Protein AF-A0A431HQL6-F1 (afdb_monomer)

Nearest PDB structures (foldseek):
  7qzj-assembly1_B  TM=6.101E-01  e=5.232E+00  Streptomyces sp. HPH0547
  2pb0-assembly1_A  TM=6.463E-01  e=7.261E+00  Salmonella enterica subsp. enterica serovar Typhimurium str. LT2
  4jev-assembly1_B  TM=6.314E-01  e=7.261E+00  Salmonella enterica subsp. enterica serovar Typhimurium str. LT2
  4jew-assembly1_A  TM=6.197E-01  e=8.840E+00  Salmonella enterica subsp. enterica serovar Typhimurium str. LT2
  4jey-assembly1_A  TM=6.419E-01  e=9.439E+00  Salmonella enterica subsp. enterica serovar Typhimurium str. LT2

pLDDT: mean 79.02, std 18.22, range [35.41, 94.69]

Solvent-accessible surface area (backbone atoms only — not comparable to full-atom values): 4507 Å² total; per-residue (Å²): 135,85,80,77,80,77,83,76,73,84,78,48,57,72,43,62,52,55,54,33,37,30,35,74,90,69,51,73,44,76,45,96,54,87,48,94,65,72,61,52,51,67,59,46,40,54,54,49,51,53,51,50,50,52,34,55,78,66,64,69,68,74,92,73,78,78,81,87,124

Structure (mmCIF, N/CA/C/O backbone):
data_AF-A0A431HQL6-F1
#
_entry.id   AF-A0A431HQL6-F1
#
loop_
_atom_site.group_PDB
_atom_site.id
_atom_site.type_symbol
_atom_site.label_atom_id
_atom_site.label_alt_id
_atom_site.label_comp_id
_atom_site.label_asym_id
_atom_site.label_entity_id
_atom_site.label_seq_id
_atom_site.pdbx_PDB_ins_code
_atom_site.Cartn_x
_atom_site.Cartn_y
_atom_site.Cartn_z
_atom_site.occupancy
_atom_si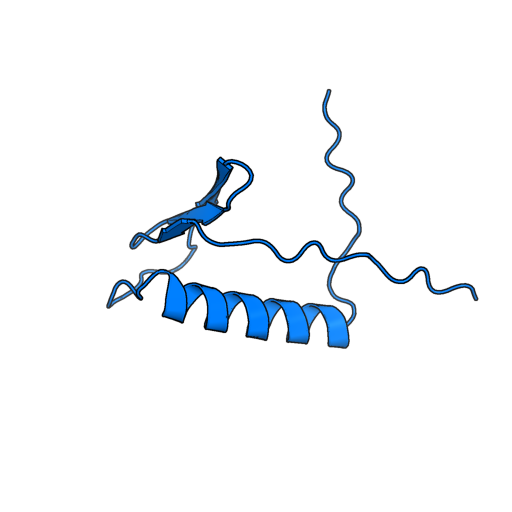te.B_iso_or_equiv
_atom_site.auth_seq_id
_atom_site.auth_comp_id
_atom_site.auth_asym_id
_atom_site.auth_atom_id
_atom_site.pdbx_PDB_model_num
ATOM 1 N N . MET A 1 1 ? 8.050 31.963 11.897 1.00 36.50 1 MET A N 1
ATOM 2 C CA . MET A 1 1 ? 8.011 30.866 10.907 1.00 36.50 1 MET A CA 1
ATOM 3 C C . MET A 1 1 ? 7.107 29.791 11.480 1.00 36.50 1 MET A C 1
ATOM 5 O O . MET A 1 1 ? 7.542 29.072 12.367 1.00 36.50 1 MET A O 1
ATOM 9 N N . ASN A 1 2 ? 5.841 29.754 11.064 1.00 40.88 2 ASN A N 1
ATOM 10 C CA . ASN A 1 2 ? 4.878 28.769 11.557 1.00 40.88 2 ASN A CA 1
ATOM 11 C C . ASN A 1 2 ? 4.947 27.561 10.627 1.00 40.88 2 ASN A C 1
ATOM 13 O O . ASN A 1 2 ? 4.437 27.616 9.512 1.00 40.88 2 ASN A O 1
ATOM 17 N N . GLN A 1 3 ? 5.652 26.517 11.053 1.00 42.22 3 GLN A N 1
ATOM 18 C CA . GLN A 1 3 ? 5.636 25.236 10.355 1.00 42.22 3 GLN A CA 1
ATOM 19 C C . GLN A 1 3 ? 4.284 24.597 10.681 1.00 42.22 3 GLN A C 1
ATOM 21 O O . GLN A 1 3 ? 4.058 24.214 11.825 1.00 42.22 3 GLN A O 1
ATOM 26 N N . LYS A 1 4 ? 3.353 24.588 9.719 1.00 47.16 4 LYS A N 1
ATOM 27 C CA . LYS A 1 4 ? 2.142 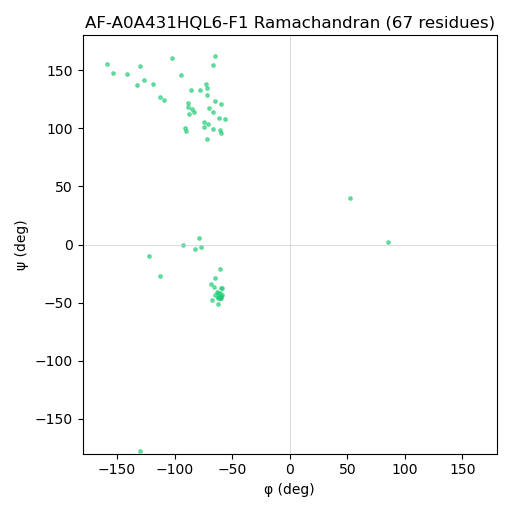23.772 9.830 1.00 47.16 4 LYS A CA 1
ATOM 28 C C . LYS A 1 4 ? 2.593 22.312 9.811 1.00 47.16 4 LYS A C 1
ATOM 30 O O . LYS A 1 4 ? 3.316 21.909 8.903 1.00 47.16 4 LYS A O 1
ATOM 35 N N . GLU A 1 5 ? 2.228 21.555 10.834 1.00 47.50 5 GLU A N 1
ATOM 36 C CA . GLU A 1 5 ? 2.365 20.102 10.824 1.00 47.50 5 GLU A CA 1
ATOM 37 C C . GLU A 1 5 ? 1.394 19.577 9.764 1.00 47.50 5 GLU A C 1
ATOM 39 O O . GLU A 1 5 ? 0.188 19.776 9.892 1.00 47.50 5 GLU A O 1
ATOM 44 N N . ILE A 1 6 ? 1.911 18.997 8.680 1.00 51.69 6 ILE A N 1
ATOM 45 C CA . ILE A 1 6 ? 1.071 18.401 7.637 1.00 51.69 6 ILE A CA 1
ATOM 46 C C . ILE A 1 6 ? 0.450 17.141 8.256 1.00 51.69 6 ILE A C 1
ATOM 48 O O . ILE A 1 6 ? 1.205 16.240 8.637 1.00 51.69 6 ILE A O 1
ATOM 52 N N . PRO A 1 7 ? -0.886 17.044 8.401 1.00 48.12 7 PRO A N 1
ATOM 53 C CA . PRO A 1 7 ? -1.517 15.827 8.882 1.00 48.12 7 PRO A CA 1
ATOM 54 C C . PRO A 1 7 ? -1.425 14.789 7.768 1.00 48.12 7 PRO A C 1
ATOM 56 O O . PRO A 1 7 ? -2.280 14.710 6.888 1.00 48.12 7 PRO A O 1
ATOM 59 N N . VAL A 1 8 ? -0.355 14.001 7.774 1.00 55.28 8 VAL A N 1
ATOM 60 C CA . VAL A 1 8 ? -0.234 12.881 6.850 1.00 55.28 8 VAL A CA 1
ATOM 61 C C . VAL A 1 8 ? -1.226 11.823 7.307 1.00 55.28 8 VAL A C 1
ATOM 63 O O . VAL A 1 8 ? -1.024 11.150 8.319 1.00 55.28 8 VAL A O 1
ATOM 66 N N . LYS A 1 9 ? -2.347 11.722 6.593 1.00 66.25 9 LYS A N 1
ATOM 67 C CA . LYS A 1 9 ? -3.320 10.658 6.810 1.00 66.25 9 LYS A CA 1
ATOM 68 C C . LYS A 1 9 ? -2.595 9.334 6.571 1.00 66.25 9 LYS A C 1
ATOM 70 O O . LYS A 1 9 ? -2.031 9.129 5.501 1.00 66.25 9 LYS A O 1
ATOM 75 N N . HIS A 1 10 ? -2.565 8.470 7.581 1.00 73.06 10 HIS A N 1
ATOM 76 C CA . HIS A 1 10 ? -2.017 7.127 7.434 1.00 73.06 10 HIS A CA 1
ATOM 77 C C . HIS A 1 10 ? -2.846 6.393 6.379 1.00 73.06 10 HIS A C 1
ATOM 79 O O . HIS A 1 10 ? -4.031 6.125 6.589 1.00 73.06 10 HIS A O 1
ATOM 85 N N . GLN A 1 11 ? -2.243 6.170 5.214 1.00 84.56 11 GLN A N 1
ATOM 86 C CA . GLN A 1 11 ? -2.931 5.583 4.081 1.00 84.56 11 GLN A CA 1
ATOM 87 C C . GLN A 1 11 ? -2.837 4.068 4.196 1.00 84.56 11 GLN A C 1
ATOM 89 O O . GLN A 1 11 ? -1.762 3.480 4.076 1.00 84.56 11 GLN A O 1
ATOM 94 N N . LYS A 1 12 ? -3.983 3.438 4.440 1.00 91.75 12 LYS A N 1
ATOM 95 C CA . LYS A 1 12 ? -4.064 1.986 4.512 1.00 91.75 12 LYS A CA 1
ATOM 96 C C . LYS A 1 12 ? -4.056 1.384 3.111 1.00 91.75 12 LYS A C 1
ATOM 98 O O . LYS A 1 12 ? -4.820 1.814 2.244 1.00 91.75 12 LYS A O 1
ATOM 103 N N . ILE A 1 13 ? -3.236 0.364 2.912 1.00 93.25 13 ILE A N 1
ATOM 104 C CA . ILE A 1 13 ? -3.167 -0.451 1.703 1.00 93.25 13 ILE A CA 1
ATOM 105 C C . ILE A 1 13 ? -4.211 -1.565 1.808 1.00 93.25 13 ILE A C 1
ATOM 107 O O . ILE A 1 13 ? -4.345 -2.218 2.844 1.00 93.25 13 ILE A O 1
ATOM 111 N N . VAL A 1 14 ? -4.988 -1.768 0.743 1.00 94.69 14 VAL A N 1
ATOM 112 C CA . VAL A 1 14 ? -6.060 -2.782 0.700 1.00 94.69 14 VAL A CA 1
ATOM 113 C C . VAL A 1 14 ? -5.772 -3.917 -0.275 1.00 94.69 14 VAL A C 1
ATOM 115 O O . VAL A 1 14 ? -6.238 -5.035 -0.059 1.00 94.69 14 VAL A O 1
ATOM 118 N N . SER A 1 15 ? -4.983 -3.667 -1.319 1.00 93.12 15 SER A N 1
ATOM 119 C CA . SER A 1 15 ? -4.534 -4.702 -2.250 1.00 93.12 15 SER A CA 1
ATOM 120 C C . SER A 1 15 ? -3.210 -4.332 -2.897 1.00 93.12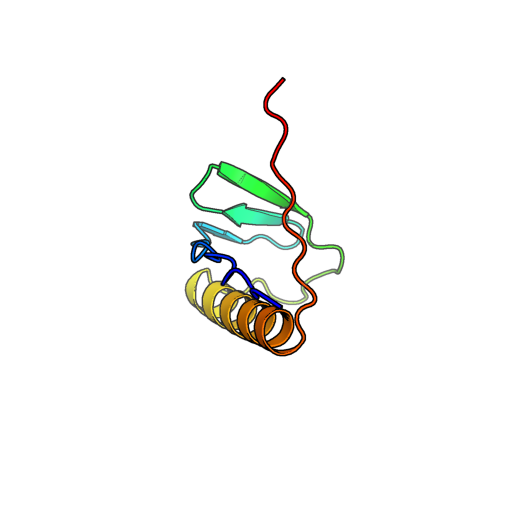 15 SER A C 1
ATOM 122 O O . SER A 1 15 ? -2.946 -3.161 -3.163 1.00 93.12 15 SER A O 1
ATOM 124 N N . VAL A 1 16 ? -2.401 -5.349 -3.182 1.00 92.31 16 VAL A N 1
ATOM 125 C CA . VAL A 1 16 ? -1.104 -5.218 -3.847 1.00 92.31 16 VAL A CA 1
ATOM 126 C C . VAL A 1 16 ? -1.027 -6.254 -4.955 1.00 92.31 16 VAL A C 1
ATOM 128 O O . VAL A 1 16 ? -1.439 -7.403 -4.790 1.00 92.31 16 VAL A O 1
ATOM 131 N N . SER A 1 17 ? -0.511 -5.836 -6.099 1.00 91.12 17 SER A N 1
ATOM 132 C CA . SER A 1 17 ? -0.223 -6.685 -7.246 1.00 91.12 17 SER A CA 1
ATOM 133 C C . SER A 1 17 ? 1.210 -6.433 -7.721 1.00 91.12 17 SER A C 1
ATOM 135 O O . SER A 1 17 ? 1.934 -5.632 -7.136 1.00 91.12 17 SER A O 1
ATOM 137 N N . LYS A 1 18 ? 1.631 -7.096 -8.802 1.00 89.38 18 LYS A N 1
ATOM 138 C CA . LYS A 1 18 ? 2.969 -6.884 -9.380 1.00 89.38 18 LYS A CA 1
ATOM 139 C C . LYS A 1 18 ? 3.180 -5.482 -9.944 1.00 89.38 18 LYS A C 1
ATOM 141 O O . LYS A 1 18 ? 4.312 -5.027 -10.000 1.00 89.38 18 LYS A O 1
ATOM 146 N N . THR A 1 19 ? 2.108 -4.837 -10.396 1.00 90.69 19 THR A N 1
ATOM 147 C CA . THR A 1 19 ? 2.178 -3.614 -11.207 1.00 90.69 19 THR A CA 1
ATOM 148 C C . THR A 1 19 ? 1.442 -2.439 -10.584 1.00 90.69 19 THR A C 1
ATOM 150 O O . THR A 1 19 ? 1.551 -1.327 -11.085 1.00 90.69 19 THR A O 1
ATOM 153 N N . GLU A 1 20 ? 0.668 -2.661 -9.526 1.00 93.38 20 GLU A N 1
ATOM 154 C CA . GLU A 1 20 ? -0.153 -1.634 -8.883 1.00 93.38 20 GLU A CA 1
ATOM 155 C C . GLU A 1 20 ? -0.513 -2.010 -7.444 1.00 93.38 20 GLU A C 1
ATOM 157 O O . GLU A 1 20 ? -0.577 -3.192 -7.092 1.00 93.38 20 GLU A O 1
ATOM 162 N N . PHE A 1 21 ? -0.798 -1.001 -6.628 1.00 93.00 21 PHE A N 1
ATOM 163 C CA . PHE A 1 21 ? -1.391 -1.156 -5.305 1.00 93.00 21 PHE A CA 1
ATOM 164 C C . PHE A 1 21 ? -2.593 -0.226 -5.147 1.00 93.00 21 PHE A C 1
ATOM 166 O O . PHE A 1 21 ? -2.681 0.820 -5.789 1.00 93.00 21 PHE A O 1
ATOM 173 N N . THR A 1 22 ? -3.529 -0.612 -4.289 1.00 93.25 22 THR A N 1
ATOM 174 C CA . THR A 1 22 ? -4.750 0.150 -4.015 1.00 93.25 22 THR A CA 1
ATOM 175 C C . THR A 1 22 ? -4.792 0.541 -2.552 1.00 93.25 22 THR A C 1
ATOM 177 O O . THR A 1 22 ? -4.488 -0.263 -1.664 1.00 93.25 22 THR A O 1
ATOM 180 N N . THR A 1 23 ? -5.200 1.774 -2.306 1.00 91.69 23 THR A N 1
ATOM 181 C CA . THR A 1 23 ? -5.341 2.374 -0.984 1.00 91.69 23 THR A CA 1
ATOM 182 C C . THR A 1 23 ? -6.811 2.400 -0.546 1.00 91.69 23 THR A C 1
ATOM 184 O O . THR A 1 23 ? -7.725 2.251 -1.356 1.00 91.69 23 THR A O 1
ATOM 187 N N . GLU A 1 24 ? -7.077 2.543 0.755 1.00 91.19 24 GLU A N 1
ATOM 188 C CA . GLU A 1 24 ? -8.441 2.473 1.321 1.00 91.19 24 GLU A CA 1
ATOM 189 C C . GLU A 1 24 ? -9.426 3.529 0.796 1.00 91.19 24 GLU A C 1
ATOM 191 O O . GLU A 1 24 ? -10.636 3.340 0.883 1.00 91.19 24 GLU A O 1
ATOM 196 N N . ASP A 1 25 ? -8.921 4.636 0.255 1.00 85.81 25 ASP A N 1
ATOM 197 C CA . ASP A 1 25 ? -9.703 5.685 -0.404 1.00 85.81 25 ASP A CA 1
ATOM 198 C C . ASP A 1 25 ? -10.142 5.286 -1.827 1.00 85.81 25 ASP A C 1
ATOM 200 O O . ASP A 1 25 ? -10.863 6.034 -2.484 1.00 85.81 25 ASP A O 1
ATOM 204 N N . GLY A 1 26 ? -9.744 4.097 -2.288 1.00 87.81 26 GLY A N 1
ATOM 205 C CA . GLY A 1 26 ? -10.017 3.576 -3.623 1.00 87.81 26 GLY A CA 1
ATOM 206 C C . GLY A 1 26 ? -9.010 4.030 -4.677 1.00 87.81 26 GLY A C 1
ATOM 207 O O . GLY A 1 26 ? -9.167 3.666 -5.843 1.00 87.81 26 GLY A O 1
ATOM 208 N N . THR A 1 27 ? -7.982 4.796 -4.299 1.00 89.44 27 THR A N 1
ATOM 209 C CA . THR A 1 27 ? -6.947 5.244 -5.234 1.00 89.44 27 THR A CA 1
ATOM 210 C C . THR A 1 27 ? -6.054 4.069 -5.635 1.00 89.44 27 THR A C 1
ATOM 212 O O . THR A 1 27 ? -5.638 3.260 -4.806 1.00 89.44 27 THR A O 1
ATOM 215 N N . VAL A 1 28 ? -5.772 3.950 -6.934 1.00 92.19 28 VAL A N 1
ATOM 216 C CA . VAL A 1 28 ? -4.894 2.915 -7.495 1.00 92.19 28 VAL A CA 1
ATOM 217 C C . VAL A 1 28 ? -3.604 3.569 -7.966 1.00 92.19 28 VAL A C 1
ATOM 219 O O . VAL A 1 28 ? -3.624 4.493 -8.780 1.00 92.19 28 VAL A O 1
ATOM 222 N N . HIS A 1 29 ? -2.481 3.081 -7.456 1.00 90.00 29 HIS A N 1
ATOM 223 C CA . HIS A 1 29 ? -1.153 3.589 -7.755 1.00 90.00 29 HIS A CA 1
ATOM 224 C C . HIS A 1 29 ? -0.349 2.552 -8.544 1.00 90.00 29 HIS A C 1
ATOM 226 O O . HIS A 1 29 ? -0.211 1.418 -8.080 1.00 90.00 29 HIS A O 1
ATOM 232 N N . PRO A 1 30 ? 0.230 2.915 -9.702 1.00 92.56 30 PRO A N 1
ATOM 233 C CA . PRO A 1 30 ? 1.102 2.016 -10.444 1.00 92.56 30 PRO A CA 1
ATOM 234 C C . PRO A 1 30 ? 2.452 1.848 -9.732 1.00 92.56 30 PRO A C 1
ATOM 236 O O . PRO A 1 30 ? 3.057 2.817 -9.267 1.00 92.56 30 PRO A O 1
ATOM 239 N N . ILE A 1 31 ? 2.955 0.618 -9.695 1.00 88.38 31 ILE A N 1
ATOM 240 C CA . ILE A 1 31 ? 4.317 0.291 -9.279 1.00 88.38 31 ILE A CA 1
ATOM 241 C C . ILE A 1 31 ? 5.210 0.462 -10.509 1.00 88.38 31 ILE A C 1
ATOM 243 O O . ILE A 1 31 ? 5.040 -0.209 -11.523 1.00 88.38 31 ILE A O 1
ATOM 247 N N . LEU A 1 32 ? 6.154 1.401 -10.432 1.00 85.69 32 LEU A N 1
ATOM 248 C CA . LEU A 1 32 ? 7.024 1.775 -11.558 1.00 85.69 32 LEU A CA 1
ATOM 249 C C . LEU A 1 32 ? 8.188 0.796 -11.792 1.00 85.69 32 LEU A C 1
ATOM 251 O O . LEU A 1 32 ? 9.072 1.065 -12.604 1.00 85.69 32 LEU A O 1
ATOM 255 N N . PHE A 1 33 ? 8.215 -0.310 -11.059 1.00 83.06 33 PHE A N 1
ATOM 256 C CA . PHE A 1 33 ? 9.25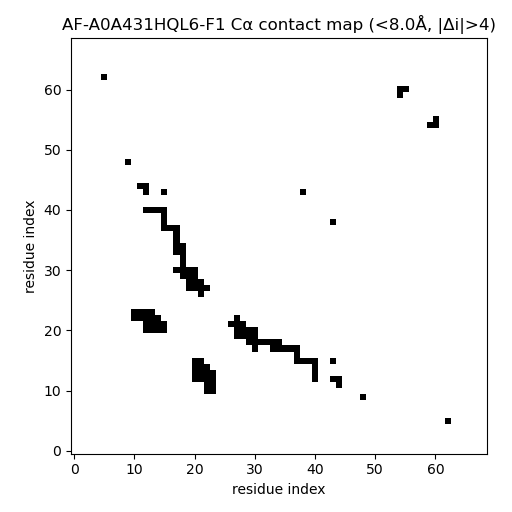4 -1.327 -11.096 1.00 83.06 33 PHE A CA 1
ATOM 257 C C . PHE A 1 33 ? 8.620 -2.712 -1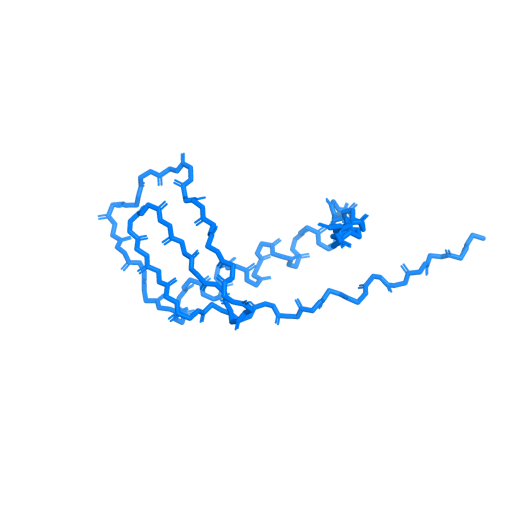0.972 1.00 83.06 33 PHE A C 1
ATOM 259 O O . PHE A 1 33 ? 7.605 -2.876 -10.300 1.00 83.06 33 PHE A O 1
ATOM 266 N N . ASP A 1 34 ? 9.216 -3.708 -11.624 1.00 81.12 34 ASP A N 1
ATOM 267 C CA . ASP A 1 34 ? 8.745 -5.085 -11.517 1.00 81.12 34 ASP A CA 1
ATOM 268 C C . ASP A 1 34 ? 9.074 -5.655 -10.134 1.00 81.12 34 ASP A C 1
ATOM 270 O O . ASP A 1 34 ? 10.216 -5.601 -9.671 1.00 81.12 34 ASP A O 1
ATOM 274 N N . LEU A 1 35 ? 8.057 -6.219 -9.487 1.00 83.19 35 LEU A N 1
ATOM 275 C CA . LEU A 1 35 ? 8.213 -7.009 -8.274 1.00 83.19 35 LEU A CA 1
ATOM 276 C C . LEU A 1 35 ? 8.453 -8.478 -8.641 1.00 83.19 35 LEU A C 1
ATOM 278 O O . LEU A 1 35 ? 7.583 -9.127 -9.234 1.00 83.19 35 LEU A O 1
ATOM 282 N N . ASP A 1 36 ? 9.613 -9.011 -8.248 1.00 84.62 36 ASP A N 1
ATOM 283 C CA . ASP A 1 36 ? 9.935 -10.435 -8.409 1.00 84.62 36 ASP A CA 1
ATOM 284 C C . ASP A 1 36 ? 8.939 -11.319 -7.634 1.00 84.62 36 ASP A C 1
ATOM 286 O O . ASP A 1 36 ? 8.416 -12.307 -8.161 1.00 84.62 36 ASP A O 1
ATOM 290 N N . GLU A 1 37 ? 8.596 -10.902 -6.413 1.00 87.88 37 GLU A N 1
ATOM 291 C CA . GLU A 1 37 ? 7.586 -11.520 -5.555 1.00 87.88 37 GLU A CA 1
ATOM 292 C C . GLU A 1 37 ? 6.564 -10.474 -5.105 1.00 87.88 37 GLU A C 1
ATOM 294 O O . GLU A 1 37 ? 6.910 -9.325 -4.835 1.00 87.88 37 GLU A O 1
ATOM 299 N N . ILE A 1 38 ? 5.288 -10.866 -5.044 1.00 90.12 38 ILE A N 1
ATOM 300 C CA . ILE A 1 38 ? 4.219 -9.977 -4.579 1.00 90.12 38 ILE A CA 1
ATOM 301 C C . ILE A 1 38 ? 4.209 -10.045 -3.048 1.00 90.12 38 ILE A C 1
ATOM 303 O O . ILE A 1 38 ? 3.883 -11.114 -2.522 1.00 90.12 38 ILE A O 1
ATOM 307 N N . PRO A 1 39 ? 4.539 -8.952 -2.337 1.00 89.56 39 PRO A N 1
ATOM 308 C CA . PRO A 1 39 ? 4.439 -8.930 -0.888 1.00 89.56 39 PRO A CA 1
ATOM 309 C C . PRO A 1 39 ? 2.973 -9.022 -0.469 1.00 89.56 39 PRO A C 1
ATOM 311 O O . PRO A 1 39 ? 2.055 -8.636 -1.203 1.00 89.56 39 PRO A O 1
ATOM 314 N N . THR A 1 40 ? 2.737 -9.521 0.735 1.00 94.19 40 THR A N 1
ATOM 315 C CA . THR A 1 40 ? 1.413 -9.442 1.348 1.00 94.19 40 THR A CA 1
ATOM 316 C C . THR A 1 40 ? 1.030 -7.984 1.612 1.00 94.19 40 THR A C 1
ATOM 318 O O . THR A 1 40 ? 1.870 -7.084 1.645 1.00 94.19 40 THR A O 1
ATOM 321 N N . VAL A 1 41 ? -0.265 -7.736 1.819 1.00 93.94 41 VAL A N 1
ATOM 322 C CA . VAL A 1 41 ? -0.761 -6.391 2.151 1.00 93.94 41 VAL A CA 1
ATOM 323 C C . VAL A 1 41 ? -0.108 -5.857 3.431 1.00 93.94 41 VAL A C 1
ATOM 325 O O . VAL A 1 41 ? 0.201 -4.674 3.495 1.00 93.94 41 VAL A O 1
ATOM 328 N N . GLU A 1 42 ? 0.135 -6.721 4.421 1.00 92.69 42 GLU A N 1
ATOM 329 C CA . GLU A 1 42 ? 0.778 -6.346 5.686 1.00 92.69 42 GLU A CA 1
ATOM 330 C C . GLU A 1 42 ? 2.247 -5.959 5.476 1.00 92.69 42 GLU A C 1
ATOM 332 O O . GLU A 1 42 ? 2.658 -4.882 5.897 1.00 92.69 42 GLU A O 1
ATOM 337 N N . GLU A 1 43 ? 3.015 -6.764 4.739 1.00 92.56 43 GLU A N 1
ATOM 338 C CA . GLU A 1 43 ? 4.418 -6.453 4.422 1.00 92.56 43 GLU A CA 1
ATOM 339 C C . GLU A 1 43 ? 4.547 -5.168 3.598 1.00 92.56 43 GLU A C 1
ATOM 341 O O . GLU A 1 43 ? 5.419 -4.336 3.844 1.00 92.56 43 GLU A O 1
ATOM 346 N N . PHE A 1 44 ? 3.660 -4.971 2.620 1.00 92.31 44 PHE A N 1
ATOM 347 C CA . PHE A 1 44 ? 3.674 -3.753 1.818 1.00 92.31 44 PHE A CA 1
ATOM 348 C C . PHE A 1 44 ? 3.261 -2.523 2.633 1.00 92.31 44 PHE A C 1
ATOM 350 O O . PHE A 1 44 ? 3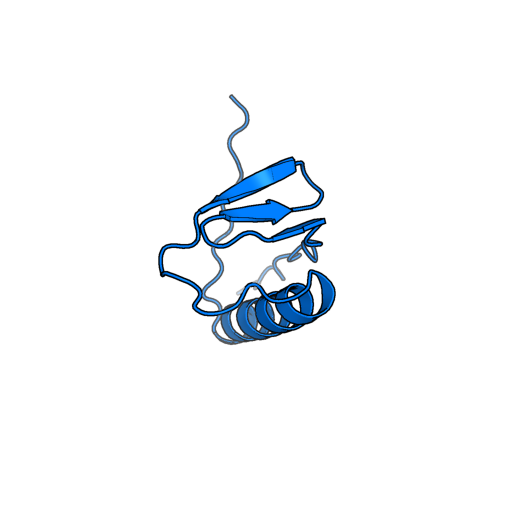.798 -1.441 2.401 1.00 92.31 44 PHE A O 1
ATOM 357 N N . GLN A 1 45 ? 2.341 -2.673 3.592 1.00 93.12 45 GLN A N 1
ATOM 358 C CA . GLN A 1 45 ? 1.974 -1.597 4.513 1.00 93.12 45 GLN A CA 1
ATOM 359 C C . GLN A 1 45 ? 3.184 -1.147 5.335 1.00 93.12 45 GLN A C 1
ATOM 361 O O . GLN A 1 45 ? 3.428 0.053 5.420 1.00 93.12 45 GLN A O 1
ATOM 366 N N . GLU A 1 46 ? 3.972 -2.081 5.876 1.00 93.44 46 GLU A N 1
ATOM 367 C CA . GLU A 1 46 ? 5.192 -1.750 6.626 1.00 93.44 46 GLU A CA 1
ATOM 368 C C . GLU A 1 46 ? 6.202 -0.990 5.754 1.00 93.44 46 GLU A C 1
ATOM 370 O O . GLU A 1 46 ? 6.709 0.057 6.158 1.00 93.44 46 GLU A O 1
ATOM 375 N N . ILE A 1 47 ? 6.434 -1.456 4.520 1.00 91.00 47 ILE A N 1
ATOM 376 C CA . ILE A 1 47 ? 7.321 -0.781 3.556 1.00 91.00 47 ILE A CA 1
ATOM 377 C C . ILE A 1 47 ? 6.823 0.638 3.252 1.00 91.00 47 ILE A C 1
ATOM 379 O O . ILE A 1 47 ? 7.609 1.590 3.234 1.00 91.00 47 ILE A O 1
ATOM 383 N N . TYR A 1 48 ? 5.520 0.784 3.006 1.00 90.44 48 TYR A N 1
ATOM 384 C CA . TYR A 1 48 ? 4.898 2.071 2.717 1.00 90.44 48 TYR A CA 1
ATOM 385 C C . TYR A 1 48 ? 5.035 3.038 3.897 1.00 90.44 48 TYR A C 1
ATOM 387 O O . TYR A 1 48 ? 5.435 4.187 3.703 1.00 90.44 48 TYR A O 1
ATOM 395 N N . ASP A 1 49 ? 4.754 2.575 5.115 1.00 90.44 49 ASP A N 1
ATOM 396 C CA . ASP A 1 49 ? 4.846 3.378 6.335 1.00 90.44 49 ASP A CA 1
ATOM 397 C C . ASP A 1 49 ? 6.282 3.832 6.615 1.00 90.44 49 ASP A C 1
ATOM 399 O O . ASP A 1 49 ? 6.508 4.998 6.959 1.00 90.44 49 ASP A O 1
ATOM 403 N N . ASP A 1 50 ? 7.263 2.952 6.409 1.00 90.69 50 ASP A N 1
ATOM 404 C CA . ASP A 1 50 ? 8.681 3.278 6.558 1.00 90.69 50 ASP A CA 1
ATOM 405 C C . ASP A 1 50 ? 9.120 4.357 5.562 1.00 90.69 50 ASP A C 1
ATOM 407 O O . ASP A 1 50 ? 9.778 5.335 5.937 1.00 90.69 50 ASP A O 1
ATOM 411 N N . TRP A 1 51 ? 8.728 4.237 4.291 1.00 89.06 51 TRP A N 1
ATOM 412 C CA . TRP A 1 51 ? 9.024 5.258 3.282 1.00 89.06 51 TRP A CA 1
ATOM 413 C C . TRP A 1 51 ? 8.324 6.576 3.580 1.00 89.06 51 TRP A C 1
ATOM 415 O O . TRP A 1 51 ? 8.947 7.638 3.493 1.00 89.06 51 TRP A O 1
ATOM 425 N N . LEU A 1 52 ? 7.054 6.519 3.977 1.00 86.81 52 LEU A N 1
ATOM 426 C CA . LEU A 1 52 ? 6.277 7.696 4.338 1.00 86.81 52 LEU A CA 1
ATOM 427 C C . LEU A 1 52 ? 6.934 8.445 5.497 1.00 86.81 52 LEU A C 1
ATOM 429 O O . LEU A 1 52 ? 7.089 9.666 5.430 1.00 86.81 52 LEU A O 1
ATOM 433 N N . LYS A 1 53 ? 7.397 7.720 6.519 1.00 86.75 53 LYS A N 1
ATOM 434 C CA . LYS A 1 53 ? 8.155 8.283 7.638 1.00 86.75 53 LYS A CA 1
ATOM 435 C C . LYS A 1 53 ? 9.449 8.948 7.173 1.00 86.75 53 LYS A C 1
ATOM 437 O O . LYS A 1 53 ? 9.725 10.078 7.574 1.00 86.75 53 LYS A O 1
ATOM 442 N N . VAL A 1 54 ? 10.225 8.307 6.297 1.00 89.00 54 VAL A N 1
ATOM 443 C CA . VAL A 1 54 ? 11.443 8.920 5.733 1.00 89.00 54 VAL A CA 1
ATOM 444 C C . VAL A 1 54 ? 11.105 10.206 4.973 1.00 89.00 54 VAL A C 1
ATOM 446 O O . VAL A 1 54 ? 11.780 11.222 5.152 1.00 89.00 54 VAL A O 1
ATOM 449 N N . PHE A 1 55 ? 10.049 10.212 4.160 1.00 85.94 55 PHE A N 1
ATOM 450 C CA . PHE A 1 55 ? 9.630 11.408 3.424 1.00 85.94 55 PHE A CA 1
ATOM 451 C C . PHE A 1 55 ? 9.140 12.529 4.344 1.00 85.94 55 PHE A C 1
ATOM 453 O O . PHE A 1 55 ? 9.459 13.694 4.093 1.00 85.94 55 PHE A O 1
ATO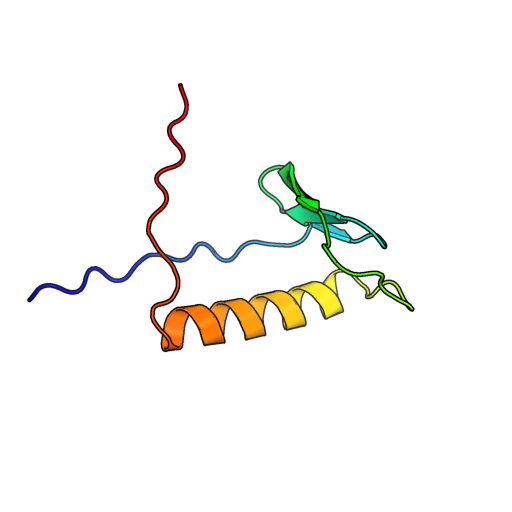M 460 N N . GLN A 1 56 ? 8.452 12.199 5.438 1.00 84.25 56 GLN A N 1
ATOM 461 C CA . GLN A 1 56 ? 8.076 13.156 6.482 1.00 84.25 56 GLN A CA 1
ATOM 462 C C . GLN A 1 56 ? 9.304 13.770 7.159 1.00 84.25 56 GLN A C 1
ATOM 464 O O . GLN A 1 56 ? 9.424 14.994 7.226 1.00 84.25 56 GLN A O 1
ATOM 469 N N . GLU A 1 57 ? 10.244 12.942 7.621 1.00 86.75 57 GLU A N 1
ATOM 470 C CA . GLU A 1 57 ? 11.470 13.399 8.290 1.00 86.75 57 GLU A CA 1
ATOM 471 C C . GLU A 1 57 ? 12.310 14.302 7.381 1.00 86.75 57 GLU A C 1
ATOM 473 O O . GLU A 1 57 ? 12.899 15.290 7.828 1.00 86.75 57 GLU A O 1
ATOM 478 N N . LYS A 1 58 ? 12.343 13.987 6.082 1.00 88.00 58 LYS A N 1
ATOM 479 C CA . LYS A 1 58 ? 13.039 14.783 5.066 1.00 88.00 58 LYS A CA 1
ATOM 480 C C . LYS A 1 58 ? 12.232 15.981 4.564 1.00 88.00 58 LYS A C 1
ATOM 482 O O . LYS A 1 58 ? 12.784 16.764 3.794 1.00 88.00 58 LYS A O 1
ATOM 487 N N . LYS A 1 59 ? 10.979 16.151 5.004 1.00 83.19 59 LYS A N 1
ATOM 488 C CA . LYS A 1 59 ? 10.049 17.197 4.539 1.00 83.19 59 LYS A CA 1
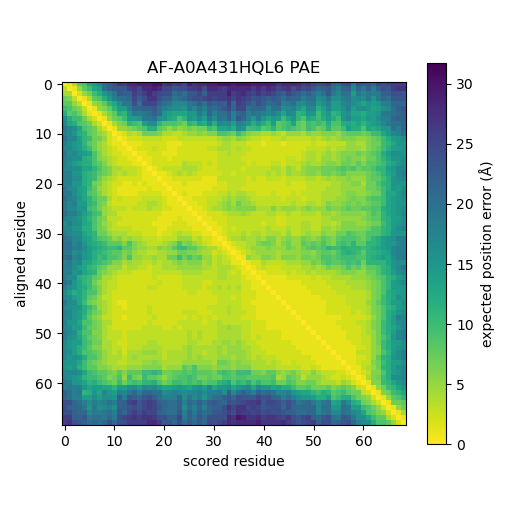ATOM 489 C C . LYS A 1 59 ? 9.906 17.219 3.013 1.00 83.19 59 LYS A C 1
ATOM 491 O O . LYS A 1 59 ? 9.886 18.283 2.404 1.00 83.19 59 LYS A O 1
ATOM 496 N N . LEU A 1 60 ? 9.851 16.033 2.411 1.00 81.31 60 LEU A N 1
ATOM 497 C CA . LEU A 1 60 ? 9.709 15.831 0.964 1.00 81.31 60 LEU A CA 1
ATOM 498 C C . LEU A 1 60 ? 8.247 15.682 0.526 1.00 81.31 60 LEU A C 1
ATOM 500 O O . LEU A 1 60 ? 7.980 15.490 -0.654 1.00 81.31 60 LEU A O 1
ATOM 504 N N . LEU A 1 61 ? 7.311 15.741 1.473 1.00 77.69 61 LEU A N 1
ATOM 505 C CA . LEU A 1 61 ? 5.884 15.737 1.190 1.00 77.69 61 LEU A CA 1
ATOM 506 C C . LEU A 1 61 ? 5.418 17.180 0.985 1.00 77.69 61 LEU A C 1
ATOM 508 O O . LEU A 1 61 ? 5.566 18.013 1.881 1.00 77.69 61 LEU A O 1
ATOM 512 N N . GLU A 1 62 ? 4.857 17.460 -0.186 1.00 67.75 62 GLU A N 1
ATOM 513 C CA . GLU A 1 62 ? 4.151 18.709 -0.464 1.00 67.75 62 GLU A CA 1
ATOM 514 C C . GLU A 1 62 ? 2.648 18.518 -0.210 1.00 67.75 62 GLU A C 1
ATOM 516 O O . GLU A 1 62 ? 2.101 17.438 -0.442 1.00 67.75 62 GLU A O 1
ATOM 521 N N . GLU A 1 63 ? 1.964 19.564 0.268 1.00 57.91 63 GLU A N 1
ATOM 522 C CA . GLU A 1 63 ? 0.498 19.604 0.250 1.00 57.91 63 GLU A CA 1
ATOM 523 C C . GLU A 1 63 ? 0.049 19.676 -1.213 1.00 57.91 63 GLU A C 1
ATOM 525 O O . GLU A 1 63 ? 0.054 20.743 -1.826 1.00 57.91 63 GLU A O 1
ATOM 530 N N . HIS A 1 64 ? -0.345 18.543 -1.786 1.00 54.22 64 HIS A N 1
ATOM 531 C CA . HIS A 1 64 ? -1.217 18.566 -2.949 1.00 54.22 64 HIS A CA 1
ATOM 532 C C . HIS A 1 64 ? -2.656 18.526 -2.449 1.00 54.22 64 HIS A C 1
ATOM 534 O O . HIS A 1 64 ? -3.186 17.470 -2.104 1.00 54.22 64 HIS A O 1
ATOM 540 N N . GLU A 1 65 ? -3.279 19.705 -2.371 1.00 43.66 65 GLU A N 1
ATOM 541 C CA . GLU A 1 65 ? -4.734 19.799 -2.381 1.00 43.66 65 GLU A CA 1
ATOM 542 C C . GLU A 1 65 ? -5.193 19.106 -3.665 1.00 43.66 65 GLU A C 1
ATOM 544 O O . GLU A 1 65 ? -4.942 19.589 -4.768 1.00 43.66 65 GLU A O 1
ATOM 549 N N . SER A 1 66 ? -5.800 17.926 -3.543 1.00 47.88 66 SER A N 1
ATOM 550 C CA . SER A 1 66 ? -6.519 17.331 -4.659 1.00 47.88 66 SER A CA 1
ATOM 551 C C . SER A 1 66 ? -7.640 18.304 -5.026 1.00 47.88 66 SER A C 1
ATOM 553 O O . SER A 1 66 ? -8.663 18.347 -4.339 1.00 47.88 66 SER A O 1
ATOM 555 N N . GLU A 1 67 ? -7.430 19.124 -6.056 1.00 42.19 67 GLU A N 1
ATOM 556 C CA . GLU A 1 67 ? -8.489 19.906 -6.684 1.00 42.19 67 GLU A CA 1
ATOM 557 C C . GLU A 1 67 ? -9.536 18.916 -7.208 1.00 42.19 67 GLU A C 1
ATOM 559 O O . GLU A 1 67 ? -9.388 18.320 -8.273 1.00 42.19 67 GLU A O 1
ATOM 564 N N . ILE A 1 68 ? -10.584 18.688 -6.415 1.00 46.03 68 ILE A N 1
ATOM 565 C CA . ILE A 1 68 ? -11.806 18.052 -6.893 1.00 46.03 68 ILE A CA 1
ATOM 566 C C . ILE A 1 68 ? -12.519 19.127 -7.715 1.00 46.03 68 ILE A C 1
ATOM 568 O O . ILE A 1 68 ? -13.111 20.043 -7.141 1.00 46.03 68 ILE A O 1
ATOM 572 N N . ASN A 1 69 ? -12.403 19.050 -9.040 1.00 35.41 69 ASN A N 1
ATOM 573 C CA . ASN A 1 69 ? -13.154 19.876 -9.986 1.00 35.41 69 ASN A CA 1
ATOM 574 C C . ASN A 1 69 ? -14.094 18.991 -10.805 1.00 35.41 69 ASN A C 1
ATOM 576 O O . ASN A 1 69 ? -13.609 17.961 -11.328 1.00 35.41 69 ASN A O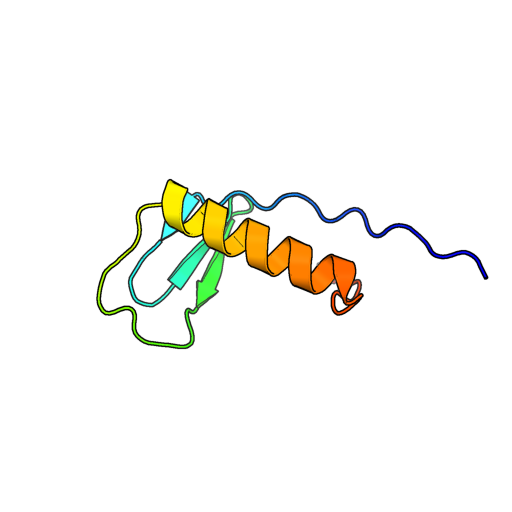 1
#

Mean predicted aligned error: 8.62 Å

Sequence (69 aa):
MNQKEIPVKHQKIVSVSKTEFTTEDGTVHPILFDLDEIPTVEEFQEIYDDWLKVFQEKKLLEEHESEIN

Secondary structure (DSSP, 8-state):
------------EEEE-SSEEEETTS-EEE-SS--SS---HHHHHHHHHHHHHHHHHTT----------

Radius of gyration: 13.9 Å; Cα contacts (8 Å, |Δi|>4): 59; chains: 1; bounding box: 26×42×23 Å

Foldseek 3Di:
DDDPQDPPDLWQWDDWDQFWTATPVRDIGGDPDGDPDIDDSVVVSVVVVVVVVVCSVVVVDDDDPPPPD

=== Feature glossary ===
Feature key, reading from the visual/contextual features back to the raw sequence:

Rendered structure images. Structure images are PyMOL renders from six orthogonal camera directions. Cartoon representation draws helices as coils and strands as arrows; sticks shows the backbone as bonds; surface shows the solvent-excluded envelope. Rainbow coloring maps sequence position to hue (blue→red, N→C); chain coloring assigns a distinct color per polypeptide.

Contact-map, Ramachandran, and PAE plots. Three diagnostic plots accompany the record. The Cα contact map visualizes the tertiary structure as a 2D adjacency matrix (8 Å cutoff, sequence-local contacts suppressed). The Ramachandran plot shows the distribution of backbone (φ, ψ) torsions, with points in the α and β basins reflecting secondary structure content. The PAE plot shows AlphaFold's inter-residue confidence as a color matrix.

InterPro / GO / CATH / organism. The annotation block draws on four external resources. InterPro: which protein families and domains the sequence belongs to. GO: standardized terms for what the protein does, what process it participates in, and where in the cell it acts. CATH: which structural fold it has in the CATH hierarchy. Organism: the species of origin.

Nearest PDB structures. Structural nearest neighbors (via Foldseek easy-search vs the PDB). Reported per hit: target PDB id, E-value, and alignment TM-score. A TM-score above ~0.5 is the conventional threshold for 'same fold'.

Predicted aligned error. Predicted aligned error is AlphaFold's pairwise confidence. Unlike pLDDT (per-residue), PAE is per-residue-pair and captures whether two parts of the structure are correctly placed relative to each other. Units are ångströms of expected positional error.

Solvent-accessible surface area. SASA measures how much of the protein is reachable by solvent. It is computed by rolling a water-sized probe over the atomic surface and summing the exposed area (Å²). Per-residue SASA distinguishes core (buried, low SASA) from surface (exposed, high SASA) residues; total SASA is a whole-molecule size measure.

B-factor. Crystallographic B-factors measure how much each atom's electron density is smeared out, in Å². They rise in mobile loops and surface residues and fall in the buried interior. In AlphaFold models this column is repurposed to hold pLDDT instead.

pLDDT. For AlphaFold models, the B-factor field carries pLDDT — the model's own estimate of local accuracy on a 0–100 scale. Regions with pLDDT<50 should be treated as essentially unmodeled; they often correspond to intrinsically disordered segments.

Backbone torsions (φ/ψ). φ (phi) and ψ (psi) are the two rotatable backbone dihedrals per residue: φ is the C(i-1)–N–Cα–C torsion, ψ is the N–Cα–C–N(i+1) torsion, both in degrees on (−180°, 180°]. α-helical residues cluster near (−60°, −45°); β-strand residues near (−120°, +130°). A Ramachandran plot is simply a scatter of (φ, ψ) for every residue.

Radius of gyration, Cα contacts, bounding box. Radius of gyration (Rg) is the root-mean-square distance of Cα atoms from their centroid — a single number for overall size and compactness. A globular domain of N residues has Rg ≈ 2.2·N^0.38 Å; an extended or disordered chain has a much larger Rg. The Cα contact count is the number of residue pairs whose Cα atoms are within 8 Å and are more than four positions apart in sequence — a standard proxy for tertiary packing density. The bounding box is the smallest axis-aligned box enclosing all Cα atoms.

Secondary structure (3-state, P-SEA). Three-state secondary structure (P-SEA) collapses the eight DSSP classes into helix (a), strand (b), and coil (c). P-SEA assigns these from Cα geometry alone — distances and angles — without requiring backbone oxygens, so it works on any Cα trace.

Secondary structure (8-state, DSSP). Secondary structure is the local, repeating backbone conformation. DSSP classifies it into eight states by reading the hydrogen-bond network: three helix types (H, G, I), two β types (E, B), two non-regular types (T, S), and unstructured coil (-).

Foldseek 3Di. The Foldseek 3Di string encodes local tertiary geometry as a 20-letter alphabet — one character per residue — derived from the relative positions of nearby Cα atoms. Unlike the amino-acid sequence, 3Di is a direct function of the 3D structure, so two proteins with the same fold have similar 3Di strings even at low sequence identity.

mmCIF coordinates. Structure coordinates are given as an mmCIF _atom_site loop: one row per atom with element, residue name, chain id, sequence number, and x/y/z position in Å. Only the four main-chain atoms per residue are included here; side chains are omitted to keep the record compact.

Sequence. This is the polypeptide sequence — one letter per residue, N-terminus first. Length ranges from a few dozen residues for small domains to over a thousand for large multi-domain proteins.